Protein AF-A0A7T5R9L5-F1 (afdb_monomer)

Structure (mmCIF, N/CA/C/O backbone):
data_AF-A0A7T5R9L5-F1
#
_entry.id   AF-A0A7T5R9L5-F1
#
loop_
_atom_site.group_PDB
_atom_site.id
_atom_site.type_symbol
_atom_site.label_atom_id
_atom_site.label_alt_id
_atom_site.label_comp_id
_atom_site.label_asym_id
_atom_site.label_entity_id
_atom_site.label_seq_id
_atom_site.pdbx_PDB_ins_code
_atom_site.Cartn_x
_atom_site.Cartn_y
_atom_site.Cartn_z
_atom_site.occupancy
_atom_site.B_iso_or_equiv
_atom_site.auth_seq_id
_atom_site.auth_comp_id
_atom_site.auth_asym_id
_atom_site.auth_atom_id
_atom_site.pdbx_PDB_model_num
ATOM 1 N N . MET A 1 1 ? -6.144 3.491 -25.629 1.00 35.41 1 MET A N 1
ATOM 2 C CA . MET A 1 1 ? -4.683 3.445 -25.848 1.00 35.41 1 MET A CA 1
ATOM 3 C C . MET A 1 1 ? -4.227 2.076 -25.386 1.00 35.41 1 MET A C 1
ATOM 5 O O . MET A 1 1 ? -4.411 1.776 -24.217 1.00 35.41 1 MET A O 1
ATOM 9 N N . SER A 1 2 ? -3.780 1.208 -26.295 1.00 32.38 2 SER A N 1
ATOM 10 C CA . SER A 1 2 ? -3.283 -0.118 -25.918 1.00 32.38 2 SER A CA 1
ATOM 11 C C . SER A 1 2 ? -1.944 0.058 -25.205 1.00 32.38 2 SER A C 1
ATOM 13 O O . SER A 1 2 ? -0.947 0.388 -25.850 1.00 32.38 2 SER A O 1
ATOM 15 N N . PHE A 1 3 ? -1.930 -0.122 -23.886 1.00 37.88 3 PHE A N 1
ATOM 16 C CA . PHE A 1 3 ? -0.691 -0.354 -23.155 1.00 37.88 3 PHE A CA 1
ATOM 17 C C . PHE A 1 3 ? -0.094 -1.643 -23.721 1.00 37.88 3 PHE A C 1
ATOM 19 O O . PHE A 1 3 ? -0.701 -2.707 -23.668 1.00 37.88 3 PHE A O 1
ATOM 26 N N . THR A 1 4 ? 1.024 -1.515 -24.424 1.00 42.19 4 THR A N 1
ATOM 27 C CA . THR A 1 4 ? 1.668 -2.624 -25.115 1.00 42.19 4 THR A CA 1
ATOM 28 C C . THR A 1 4 ? 2.207 -3.612 -24.081 1.00 42.19 4 THR A C 1
ATOM 30 O O . THR A 1 4 ? 2.996 -3.237 -23.217 1.00 42.19 4 THR A O 1
ATOM 33 N N . GLU A 1 5 ? 1.862 -4.896 -24.225 1.00 46.59 5 GLU A N 1
ATOM 34 C CA . GLU A 1 5 ? 2.360 -6.046 -23.435 1.00 46.59 5 GLU A CA 1
ATOM 35 C C . GLU A 1 5 ? 3.902 -6.132 -23.332 1.00 46.59 5 GLU A C 1
ATOM 37 O O . GLU A 1 5 ? 4.446 -6.935 -22.584 1.00 46.59 5 GLU A O 1
ATOM 42 N N . LYS A 1 6 ? 4.639 -5.291 -24.069 1.00 43.03 6 LYS A N 1
ATOM 43 C CA . LYS A 1 6 ? 6.104 -5.210 -24.075 1.00 43.03 6 LYS A CA 1
ATOM 44 C C . LYS A 1 6 ? 6.704 -4.296 -22.995 1.00 43.03 6 LYS A C 1
ATOM 46 O O . LYS A 1 6 ? 7.921 -4.324 -22.832 1.00 43.03 6 LYS A O 1
ATOM 51 N N . ILE A 1 7 ? 5.904 -3.494 -22.280 1.00 48.03 7 ILE A N 1
ATOM 52 C CA . ILE A 1 7 ? 6.403 -2.571 -21.235 1.00 48.03 7 ILE A CA 1
ATOM 53 C C . ILE A 1 7 ? 6.506 -3.245 -19.855 1.00 48.03 7 ILE A C 1
ATOM 55 O O . ILE A 1 7 ? 7.392 -2.874 -19.082 1.00 48.03 7 ILE A O 1
ATOM 59 N N . TYR A 1 8 ? 5.739 -4.314 -19.597 1.00 53.66 8 TYR A N 1
ATOM 60 C CA . TYR A 1 8 ? 5.961 -5.232 -18.466 1.00 53.66 8 TYR A CA 1
ATOM 61 C C . TYR A 1 8 ? 7.201 -6.109 -18.722 1.00 53.66 8 TYR A C 1
ATOM 63 O O . TYR A 1 8 ? 7.165 -7.332 -18.818 1.00 53.66 8 TYR A O 1
ATOM 71 N N . SER A 1 9 ? 8.331 -5.441 -18.925 1.00 68.69 9 SER A N 1
ATOM 72 C CA . SER A 1 9 ? 9.638 -6.041 -19.124 1.00 68.69 9 SER A CA 1
ATOM 73 C C . SER A 1 9 ? 10.165 -6.598 -17.800 1.00 68.69 9 SER A C 1
ATOM 75 O O . SER A 1 9 ? 9.793 -6.139 -16.720 1.00 68.69 9 SER A O 1
ATOM 77 N N . LYS A 1 10 ? 11.094 -7.558 -17.876 1.00 78.62 10 LYS A N 1
ATOM 78 C CA . LYS A 1 10 ? 11.859 -8.053 -16.717 1.00 78.62 10 LYS A CA 1
ATOM 79 C C . LYS A 1 10 ? 12.390 -6.906 -15.841 1.00 78.62 10 LYS A C 1
ATOM 81 O O . LYS A 1 10 ? 12.339 -7.006 -14.622 1.00 78.62 10 LYS A O 1
ATOM 86 N N . TRP A 1 11 ? 12.820 -5.815 -16.476 1.00 82.00 11 TRP A N 1
ATOM 87 C CA . TRP A 1 11 ? 13.280 -4.606 -15.801 1.00 82.00 11 TRP A CA 1
ATOM 88 C C . TRP A 1 11 ? 12.193 -3.962 -14.932 1.00 82.00 11 TRP A C 1
ATOM 90 O O . TRP A 1 11 ? 12.450 -3.690 -13.770 1.00 82.00 11 TRP A O 1
ATOM 100 N N . MET A 1 12 ? 10.969 -3.791 -15.443 1.00 83.81 12 MET A N 1
ATOM 101 C CA . MET A 1 12 ? 9.865 -3.218 -14.660 1.00 83.81 12 MET A CA 1
ATOM 102 C C . MET A 1 12 ? 9.574 -4.054 -13.408 1.00 83.81 12 MET A C 1
ATOM 104 O O . MET A 1 12 ? 9.389 -3.501 -12.327 1.00 83.81 12 MET A O 1
ATOM 108 N N . LYS A 1 13 ? 9.598 -5.387 -13.535 1.00 87.44 13 LYS A N 1
ATOM 109 C CA . LYS A 1 13 ? 9.445 -6.279 -12.380 1.00 87.44 13 LYS A CA 1
ATOM 110 C C . LYS A 1 13 ? 10.582 -6.117 -11.373 1.00 87.44 13 LYS A C 1
ATOM 112 O O . LYS A 1 13 ? 10.318 -6.032 -10.181 1.00 87.44 13 LYS A O 1
ATOM 117 N N . GLU A 1 14 ? 11.829 -6.063 -11.831 1.00 90.75 14 GLU A N 1
ATOM 118 C CA . GLU A 1 14 ? 12.993 -5.846 -10.960 1.00 90.75 14 GLU A CA 1
ATOM 119 C C . GLU A 1 14 ? 12.915 -4.500 -10.227 1.00 90.75 14 GLU A C 1
ATOM 121 O O . GLU A 1 14 ? 13.124 -4.460 -9.016 1.00 90.75 14 GLU A O 1
ATOM 126 N N . THR A 1 15 ? 12.536 -3.424 -10.921 1.00 90.44 15 THR A N 1
ATOM 127 C CA . THR A 1 15 ? 12.354 -2.104 -10.308 1.00 90.44 15 THR A CA 1
ATOM 128 C C . THR A 1 15 ? 11.274 -2.130 -9.226 1.00 90.44 15 THR A C 1
ATOM 130 O O . THR A 1 15 ? 11.505 -1.653 -8.116 1.00 90.44 15 THR A O 1
ATOM 133 N N . GLN A 1 16 ? 10.121 -2.748 -9.499 1.00 92.12 16 GLN A N 1
ATOM 134 C CA . GLN A 1 16 ? 9.052 -2.896 -8.506 1.00 92.12 16 GLN A CA 1
ATOM 135 C C . GLN A 1 16 ? 9.508 -3.708 -7.288 1.00 92.12 16 GLN A C 1
ATOM 137 O O . GLN A 1 16 ? 9.301 -3.280 -6.155 1.00 92.12 16 GLN A O 1
ATOM 142 N N . LEU A 1 17 ? 10.208 -4.828 -7.494 1.00 94.25 17 LEU A N 1
ATOM 143 C CA . LEU A 1 17 ? 10.739 -5.643 -6.397 1.00 94.25 17 LEU A CA 1
ATOM 144 C C . LEU A 1 17 ? 11.744 -4.875 -5.526 1.00 94.25 17 LEU A C 1
ATOM 146 O O . LEU A 1 17 ? 11.720 -5.027 -4.306 1.00 94.25 17 LEU A O 1
ATOM 150 N N . ASN A 1 18 ? 12.585 -4.020 -6.118 1.00 94.38 18 ASN A N 1
ATOM 151 C CA . ASN A 1 18 ? 13.496 -3.159 -5.359 1.00 94.38 18 ASN A CA 1
ATOM 152 C C . ASN A 1 18 ? 12.728 -2.171 -4.469 1.00 94.38 18 ASN A C 1
ATOM 154 O O . ASN A 1 18 ? 13.070 -1.992 -3.298 1.00 94.38 18 ASN A O 1
ATOM 158 N N . LYS A 1 19 ? 11.660 -1.560 -4.994 1.00 95.69 19 LYS A N 1
ATOM 159 C CA . LYS A 1 19 ? 10.806 -0.655 -4.213 1.00 95.69 19 LYS A CA 1
ATOM 160 C C . LYS A 1 19 ? 10.064 -1.402 -3.110 1.00 95.69 19 LYS A C 1
ATOM 162 O O . LYS A 1 19 ? 10.045 -0.927 -1.976 1.00 95.69 19 LYS A O 1
ATOM 167 N N . TYR A 1 20 ? 9.546 -2.599 -3.387 1.00 97.44 20 TYR A N 1
ATOM 168 C CA . TYR A 1 20 ? 8.924 -3.447 -2.369 1.00 97.44 20 TYR A CA 1
ATOM 169 C C . TYR A 1 20 ? 9.905 -3.846 -1.271 1.00 97.44 20 TYR A C 1
ATOM 171 O O . TYR A 1 20 ? 9.516 -3.839 -0.109 1.00 97.44 20 TYR A O 1
ATOM 179 N N . GLU A 1 21 ? 11.172 -4.124 -1.591 1.00 97.62 21 GLU A N 1
ATOM 180 C CA . GLU A 1 21 ? 12.195 -4.390 -0.574 1.00 97.62 21 GLU A CA 1
ATOM 181 C C . GLU A 1 21 ? 12.405 -3.173 0.338 1.00 97.62 21 GLU A C 1
ATOM 183 O O . GLU A 1 21 ? 12.409 -3.320 1.561 1.00 97.62 21 GLU A O 1
ATOM 188 N N . GLY A 1 22 ? 12.497 -1.965 -0.229 1.00 97.81 22 GLY A N 1
ATOM 189 C CA . GLY A 1 22 ? 12.584 -0.723 0.545 1.00 97.81 22 GLY A CA 1
ATOM 190 C C . GLY A 1 22 ? 11.360 -0.505 1.440 1.00 97.81 22 GLY A C 1
ATOM 191 O O . GLY A 1 22 ? 11.495 -0.293 2.645 1.00 97.81 22 GLY A O 1
ATOM 192 N N . ILE A 1 23 ? 10.150 -0.648 0.889 1.00 98.44 23 ILE A N 1
ATOM 193 C CA . ILE A 1 23 ? 8.893 -0.568 1.655 1.00 98.44 23 ILE A CA 1
ATOM 194 C C . ILE A 1 23 ? 8.878 -1.621 2.768 1.00 98.44 23 ILE A C 1
ATOM 196 O O . ILE A 1 23 ? 8.499 -1.339 3.909 1.00 98.44 23 ILE A O 1
ATOM 200 N N . PHE A 1 24 ? 9.317 -2.837 2.459 1.00 98.44 24 PHE A N 1
ATOM 201 C CA . PHE A 1 24 ? 9.341 -3.942 3.397 1.00 98.44 24 PHE A CA 1
ATOM 202 C C . PHE A 1 24 ? 10.261 -3.656 4.581 1.00 98.44 24 PHE A C 1
ATOM 204 O O . PHE A 1 24 ? 9.821 -3.703 5.731 1.00 98.44 24 PHE A O 1
ATOM 211 N N . VAL A 1 25 ? 11.517 -3.312 4.308 1.00 98.19 25 VAL A N 1
ATOM 212 C CA . VAL A 1 25 ? 12.538 -3.079 5.334 1.00 98.19 25 VAL A CA 1
ATOM 213 C C . VAL A 1 25 ? 12.258 -1.805 6.126 1.00 98.19 25 VAL A C 1
ATOM 215 O O . VAL A 1 25 ? 12.424 -1.794 7.346 1.00 98.19 25 VAL A O 1
ATOM 218 N N . GLU A 1 26 ? 11.812 -0.731 5.474 1.00 98.31 26 GLU A N 1
ATOM 219 C CA . GLU A 1 26 ? 11.681 0.569 6.131 1.00 98.31 26 GLU A CA 1
ATOM 220 C C . GLU A 1 26 ? 10.310 0.820 6.760 1.00 98.31 26 GLU A C 1
ATOM 222 O O . GLU A 1 26 ? 10.222 1.584 7.727 1.00 98.31 26 GLU A O 1
ATOM 227 N N . PHE A 1 27 ? 9.240 0.206 6.254 1.00 98.50 27 PHE A N 1
ATOM 228 C CA . PHE A 1 27 ? 7.875 0.461 6.723 1.00 98.50 27 PHE A CA 1
ATOM 229 C C . PHE A 1 27 ? 7.242 -0.781 7.341 1.00 98.50 27 PHE A C 1
ATOM 231 O O . PHE A 1 27 ? 6.755 -0.707 8.470 1.00 98.50 27 PHE A O 1
ATOM 238 N N . ILE A 1 28 ? 7.272 -1.922 6.647 1.00 98.06 28 ILE A N 1
ATOM 239 C CA . ILE A 1 28 ? 6.562 -3.127 7.099 1.00 98.06 28 ILE A CA 1
ATOM 240 C C . ILE A 1 28 ? 7.258 -3.765 8.304 1.00 98.06 28 ILE A C 1
ATOM 242 O O . ILE A 1 28 ? 6.601 -3.991 9.318 1.00 98.06 28 ILE A O 1
ATOM 246 N N . VAL A 1 29 ? 8.569 -4.013 8.241 1.00 98.00 29 VAL A N 1
ATOM 247 C CA . VAL A 1 29 ? 9.333 -4.644 9.332 1.00 98.00 29 VAL A CA 1
ATOM 248 C C . VAL A 1 29 ? 9.252 -3.823 10.631 1.00 98.00 29 VAL A C 1
ATOM 250 O O . VAL A 1 29 ? 8.867 -4.391 11.657 1.00 98.00 29 VAL A O 1
ATOM 253 N N . PRO A 1 30 ? 9.494 -2.496 10.639 1.00 98.19 30 PRO A N 1
ATOM 254 C CA . PRO A 1 30 ? 9.414 -1.704 11.868 1.00 98.19 30 PRO A CA 1
ATOM 255 C C . PRO A 1 30 ? 7.990 -1.588 12.424 1.00 98.19 30 PRO A C 1
ATOM 257 O O . PRO A 1 30 ? 7.804 -1.397 13.627 1.00 98.19 30 PRO A O 1
ATOM 260 N N . ALA A 1 31 ? 6.971 -1.707 11.568 1.00 97.50 31 ALA A N 1
ATOM 261 C CA . ALA A 1 31 ? 5.568 -1.669 11.964 1.00 97.50 31 ALA A CA 1
ATOM 262 C C . ALA A 1 31 ? 4.931 -3.062 12.114 1.00 97.50 31 ALA A C 1
ATOM 264 O O . ALA A 1 31 ? 3.728 -3.140 12.365 1.00 97.50 31 ALA A O 1
ATOM 265 N N . ALA A 1 32 ? 5.696 -4.157 12.021 1.00 96.88 32 ALA A N 1
ATOM 266 C CA . ALA A 1 32 ? 5.161 -5.518 11.933 1.00 96.88 32 ALA A CA 1
ATOM 267 C C . ALA A 1 32 ? 4.232 -5.878 13.105 1.00 96.88 32 ALA A C 1
ATOM 269 O O . ALA A 1 32 ? 3.169 -6.464 12.901 1.00 96.88 32 ALA A O 1
ATOM 270 N N . ALA A 1 33 ? 4.578 -5.448 14.324 1.00 96.62 33 ALA A N 1
ATOM 271 C CA . ALA A 1 33 ? 3.761 -5.666 15.519 1.00 96.62 33 ALA A CA 1
ATOM 272 C C . ALA A 1 33 ? 2.384 -4.973 15.462 1.00 96.62 33 ALA A C 1
ATOM 274 O O . ALA A 1 33 ? 1.443 -5.433 16.106 1.00 96.62 33 ALA A O 1
ATOM 275 N N . LYS A 1 34 ? 2.261 -3.877 14.700 1.00 96.44 34 LYS A N 1
ATOM 276 C CA . LYS A 1 34 ? 1.004 -3.142 14.486 1.00 96.44 34 LYS A CA 1
ATOM 277 C C . LYS A 1 34 ? 0.234 -3.685 13.288 1.00 96.44 34 LYS A C 1
ATOM 279 O O . LYS A 1 34 ? -0.955 -3.949 13.414 1.00 96.44 34 LYS A O 1
ATOM 284 N N . LEU A 1 35 ? 0.919 -3.866 12.157 1.00 96.81 35 LEU A N 1
ATOM 285 C CA . LEU A 1 35 ? 0.304 -4.307 10.904 1.00 96.81 35 LEU A CA 1
ATOM 286 C C . LEU A 1 35 ? -0.201 -5.750 11.009 1.00 96.81 35 LEU A C 1
ATOM 288 O O . LEU A 1 35 ? -1.299 -6.047 10.554 1.00 96.81 35 LEU A O 1
ATOM 292 N N . ARG A 1 36 ? 0.563 -6.642 11.655 1.00 96.75 36 ARG A N 1
ATOM 293 C CA . ARG A 1 36 ? 0.187 -8.047 11.892 1.00 96.75 36 ARG A CA 1
ATOM 294 C C . ARG A 1 36 ? -0.368 -8.738 10.635 1.00 96.75 36 ARG A C 1
ATOM 296 O O . ARG A 1 36 ? -1.418 -9.383 10.712 1.00 96.75 36 ARG A O 1
ATOM 303 N N . PHE A 1 37 ? 0.345 -8.603 9.508 1.00 95.81 37 PHE A N 1
ATOM 304 C CA . PHE A 1 37 ? -0.066 -9.070 8.173 1.00 95.81 37 PHE A CA 1
ATOM 305 C C . PHE A 1 37 ? -0.702 -10.467 8.188 1.00 95.81 37 PHE A C 1
ATOM 307 O O . PHE A 1 37 ? -1.829 -10.608 7.734 1.00 95.81 37 PHE A O 1
ATOM 314 N N . GLU A 1 38 ? -0.059 -11.454 8.819 1.00 96.25 38 GLU A N 1
ATOM 315 C CA . GLU A 1 38 ? -0.545 -12.844 8.980 1.00 96.25 38 GLU A CA 1
ATOM 316 C C . GLU A 1 38 ? -1.985 -12.976 9.514 1.00 96.25 38 GLU A C 1
ATOM 318 O O . GLU A 1 38 ? -2.698 -13.931 9.225 1.00 96.25 38 GLU A O 1
ATOM 323 N N . SER A 1 39 ? -2.445 -12.008 10.306 1.00 97.69 39 SER A N 1
ATOM 324 C CA . SER A 1 39 ? -3.809 -11.978 10.852 1.00 97.69 39 SER A CA 1
ATOM 325 C C . SER A 1 39 ? -4.731 -10.967 10.164 1.00 97.69 39 SER A C 1
ATOM 327 O O . SER A 1 39 ? -5.931 -10.952 10.446 1.00 97.69 39 SER A O 1
ATOM 329 N N . ALA A 1 40 ? -4.184 -10.136 9.279 1.00 98.38 40 ALA A N 1
ATOM 330 C CA . ALA A 1 40 ? -4.858 -9.014 8.648 1.00 98.38 40 ALA A CA 1
ATOM 331 C C . ALA A 1 40 ? -5.570 -9.417 7.352 1.00 98.38 40 ALA A C 1
ATOM 333 O O . ALA A 1 40 ? -5.104 -10.269 6.592 1.00 98.38 40 ALA A O 1
ATOM 334 N N . ARG A 1 41 ? -6.693 -8.751 7.078 1.00 98.81 41 ARG A N 1
ATOM 335 C CA . ARG A 1 41 ? -7.290 -8.689 5.743 1.00 98.81 41 ARG A CA 1
ATOM 336 C C . ARG A 1 41 ? -6.685 -7.495 5.014 1.00 98.81 41 ARG A C 1
ATOM 338 O O . ARG A 1 41 ? -6.865 -6.358 5.458 1.00 98.81 41 ARG A O 1
ATOM 345 N N . VAL A 1 42 ? -5.981 -7.772 3.927 1.00 98.81 42 VAL A N 1
ATOM 346 C CA . VAL A 1 42 ? -5.229 -6.803 3.132 1.00 98.81 42 VAL A CA 1
ATOM 347 C C . VAL A 1 42 ? -5.918 -6.622 1.788 1.00 98.81 42 VAL A C 1
ATOM 349 O O . VAL A 1 42 ? -6.269 -7.607 1.138 1.00 98.81 42 VAL A O 1
ATOM 352 N N . LEU A 1 43 ? -6.116 -5.368 1.395 1.00 98.88 43 LEU A N 1
ATOM 353 C CA . LEU A 1 43 ? -6.540 -4.990 0.051 1.00 98.88 43 LEU A CA 1
ATOM 354 C C . LEU A 1 43 ? -5.388 -4.272 -0.651 1.00 98.88 43 LEU A C 1
ATOM 356 O O . LEU A 1 43 ? -4.906 -3.271 -0.124 1.00 98.88 43 LEU A O 1
ATOM 360 N N . ASP A 1 44 ? -4.998 -4.746 -1.826 1.00 98.69 44 ASP A N 1
ATOM 361 C CA . ASP A 1 44 ? -4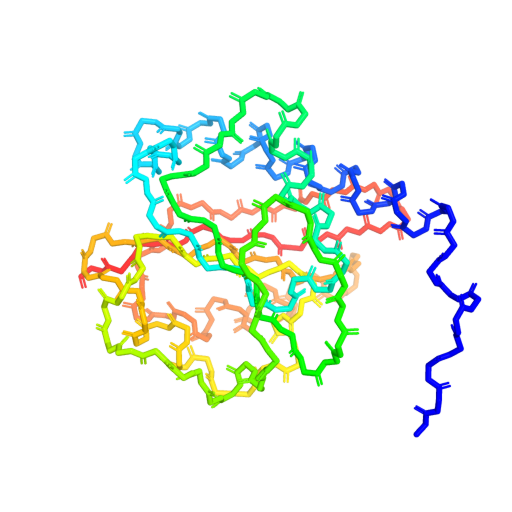.081 -4.061 -2.736 1.00 98.69 44 ASP A CA 1
ATOM 362 C C . ASP A 1 44 ? -4.877 -3.401 -3.872 1.00 98.69 44 ASP A C 1
ATOM 364 O O . ASP A 1 44 ? -5.565 -4.072 -4.644 1.00 98.69 44 ASP A O 1
ATOM 368 N N . VAL A 1 45 ? -4.851 -2.067 -3.934 1.00 98.56 45 VAL A N 1
ATOM 369 C CA . VAL A 1 45 ? -5.562 -1.276 -4.947 1.00 98.56 45 VAL A CA 1
ATOM 370 C C . VAL A 1 45 ? -4.585 -0.845 -6.038 1.00 98.56 45 VAL A C 1
ATOM 372 O O . VAL A 1 45 ? -3.711 -0.009 -5.793 1.00 98.56 45 VAL A O 1
ATOM 375 N N . GLY A 1 46 ? -4.795 -1.350 -7.255 1.00 97.00 46 GLY A N 1
ATOM 376 C CA . GLY A 1 46 ? -3.808 -1.266 -8.336 1.00 97.00 46 GLY A CA 1
ATOM 377 C C . GLY A 1 46 ? -2.836 -2.438 -8.350 1.00 97.00 46 GLY A C 1
ATOM 378 O O . GLY A 1 46 ? -1.669 -2.272 -8.687 1.00 97.00 46 GLY A O 1
ATOM 379 N N . SER A 1 47 ? -3.309 -3.608 -7.923 1.00 96.62 47 SER A N 1
ATOM 380 C CA . SER A 1 47 ? -2.477 -4.793 -7.685 1.00 96.62 47 SER A CA 1
ATOM 381 C C . SER A 1 47 ? -1.805 -5.361 -8.944 1.00 96.62 47 SER A C 1
ATOM 383 O O . SER A 1 47 ? -0.844 -6.127 -8.832 1.00 96.62 47 SER A O 1
ATOM 385 N N . GLY A 1 48 ? -2.285 -5.016 -10.148 1.00 94.56 48 GLY A N 1
ATOM 386 C CA . GLY A 1 48 ? -1.744 -5.512 -11.412 1.00 94.56 48 GLY A CA 1
ATOM 387 C C . GLY A 1 48 ? -1.549 -7.033 -11.421 1.00 94.56 48 GLY A C 1
ATOM 388 O O . GLY A 1 48 ? -2.439 -7.808 -11.070 1.00 94.56 48 GLY A O 1
ATOM 389 N N . GLU A 1 49 ? -0.338 -7.470 -11.764 1.00 93.44 49 GLU A N 1
ATOM 390 C CA . GLU A 1 49 ? 0.065 -8.884 -11.816 1.00 93.44 49 GLU A CA 1
ATOM 391 C C . GLU A 1 49 ? 0.212 -9.566 -10.435 1.00 93.44 49 GLU A C 1
ATOM 393 O O . GLU A 1 49 ? 0.579 -10.738 -10.367 1.00 93.44 49 GLU A O 1
ATOM 398 N N . GLY A 1 50 ? -0.031 -8.861 -9.324 1.00 95.44 50 GLY A N 1
ATOM 399 C CA . GLY A 1 50 ? 0.077 -9.408 -7.965 1.00 95.44 50 GLY A CA 1
ATOM 400 C C . GLY A 1 50 ? 1.520 -9.614 -7.485 1.00 95.44 50 GLY A C 1
ATOM 401 O O . GLY A 1 50 ? 1.828 -10.545 -6.734 1.00 95.44 50 GLY A O 1
ATOM 402 N N . TRP A 1 51 ? 2.456 -8.795 -7.979 1.00 95.81 51 TRP A N 1
ATOM 403 C CA . TRP A 1 51 ? 3.881 -8.938 -7.656 1.00 95.81 51 TRP A CA 1
ATOM 404 C C . TRP A 1 51 ? 4.199 -8.635 -6.194 1.00 95.81 51 TRP A C 1
ATOM 406 O O . TRP A 1 51 ? 5.155 -9.203 -5.661 1.00 95.81 51 TRP A O 1
ATOM 416 N N . PHE A 1 52 ? 3.430 -7.760 -5.549 1.00 97.56 52 PHE A N 1
ATOM 417 C CA . PHE A 1 52 ? 3.618 -7.460 -4.136 1.00 97.56 52 PHE A CA 1
ATOM 418 C C . PHE A 1 52 ? 3.235 -8.660 -3.259 1.00 97.56 52 PHE A C 1
ATOM 420 O O . PHE A 1 52 ? 3.952 -9.004 -2.319 1.00 97.56 52 PHE A O 1
ATOM 427 N N . GLU A 1 53 ? 2.161 -9.366 -3.598 1.00 97.69 53 GLU A N 1
ATOM 428 C CA . GLU A 1 53 ? 1.725 -10.558 -2.876 1.00 97.69 53 GLU A CA 1
ATOM 429 C C . GLU A 1 53 ? 2.666 -11.739 -3.105 1.00 97.69 53 GLU A C 1
ATOM 431 O O . GLU A 1 53 ? 3.002 -12.447 -2.154 1.00 97.69 53 GLU A O 1
ATOM 436 N N . ASP A 1 54 ? 3.170 -11.913 -4.330 1.00 97.06 54 ASP A N 1
ATOM 437 C CA . ASP A 1 54 ? 4.258 -12.855 -4.618 1.00 97.06 54 ASP A CA 1
ATOM 438 C C . ASP A 1 54 ? 5.515 -12.539 -3.792 1.00 97.06 54 ASP A C 1
ATOM 440 O O . ASP A 1 54 ? 6.157 -13.446 -3.252 1.00 97.06 54 ASP A O 1
ATOM 444 N N . PHE A 1 55 ? 5.862 -11.255 -3.676 1.00 97.88 55 PHE A N 1
ATOM 445 C CA . PHE A 1 55 ? 6.992 -10.791 -2.880 1.00 97.88 55 PHE A CA 1
ATOM 446 C C . PHE A 1 55 ? 6.806 -11.113 -1.388 1.00 97.88 55 PHE A C 1
ATOM 448 O O . PHE A 1 55 ? 7.705 -11.698 -0.778 1.00 97.88 55 PHE A O 1
ATOM 455 N N . LEU A 1 56 ? 5.642 -10.803 -0.804 1.00 97.88 56 LEU A N 1
ATOM 456 C CA . LEU A 1 56 ? 5.337 -11.127 0.595 1.00 97.88 56 LEU A CA 1
ATOM 457 C C . LEU A 1 56 ? 5.377 -12.639 0.849 1.00 97.88 56 LEU A C 1
ATOM 459 O O . LEU A 1 56 ? 6.020 -13.083 1.805 1.00 97.88 56 LEU A O 1
ATOM 463 N N . ALA A 1 57 ? 4.776 -13.434 -0.039 1.00 97.38 57 ALA A N 1
ATOM 464 C CA . ALA A 1 57 ? 4.806 -14.889 0.053 1.00 97.38 57 ALA A CA 1
ATOM 465 C C . ALA A 1 57 ? 6.247 -15.430 0.006 1.00 97.38 57 ALA A C 1
ATOM 467 O O . ALA A 1 57 ? 6.606 -16.314 0.785 1.00 97.38 57 ALA A O 1
ATOM 468 N N . GLY A 1 58 ? 7.109 -14.853 -0.840 1.00 97.62 58 GLY A N 1
ATOM 469 C CA . GLY A 1 58 ? 8.541 -15.169 -0.898 1.00 97.62 58 GLY A CA 1
ATOM 470 C C . GLY A 1 58 ? 9.314 -14.832 0.385 1.00 97.62 58 GLY A C 1
ATOM 471 O O . GLY A 1 58 ? 10.314 -15.484 0.685 1.00 97.62 58 GLY A O 1
ATOM 472 N N . LYS A 1 59 ? 8.834 -13.868 1.181 1.00 97.06 59 LYS A N 1
ATOM 473 C CA . LYS A 1 59 ? 9.344 -13.555 2.530 1.00 97.06 59 LYS A CA 1
ATOM 474 C C . LYS A 1 59 ? 8.729 -14.438 3.625 1.00 97.06 59 LYS A C 1
ATOM 476 O O . LYS A 1 59 ? 9.041 -14.246 4.799 1.00 97.06 59 LYS A O 1
ATOM 481 N N . GLY A 1 60 ? 7.873 -15.395 3.263 1.00 96.69 60 GLY A N 1
ATOM 482 C CA . GLY A 1 60 ? 7.159 -16.254 4.205 1.00 96.69 60 GLY A CA 1
ATOM 483 C C . GLY A 1 60 ? 6.030 -15.540 4.946 1.00 96.69 60 GLY A C 1
ATOM 484 O O . GLY A 1 60 ? 5.671 -15.977 6.034 1.00 96.69 60 GLY A O 1
ATOM 485 N N . ILE A 1 61 ? 5.504 -14.446 4.386 1.00 96.81 61 ILE A N 1
ATOM 486 C CA . ILE A 1 61 ? 4.405 -13.671 4.962 1.00 96.81 61 ILE A CA 1
ATOM 487 C C . ILE A 1 61 ? 3.166 -13.884 4.107 1.00 96.81 61 ILE A C 1
ATOM 489 O O . ILE A 1 61 ? 3.133 -13.500 2.940 1.00 96.81 61 ILE A O 1
ATOM 493 N N . THR A 1 62 ? 2.129 -14.466 4.694 1.00 95.81 62 THR A N 1
ATOM 494 C CA . THR A 1 62 ? 0.845 -14.686 4.029 1.00 95.81 62 THR A CA 1
ATOM 495 C C . THR A 1 62 ? -0.254 -14.022 4.842 1.00 95.81 62 THR A C 1
ATOM 497 O O . THR A 1 62 ? -0.520 -14.447 5.964 1.00 95.81 62 THR A O 1
ATOM 500 N N . PRO A 1 63 ? -0.919 -12.977 4.321 1.00 97.81 63 PRO A N 1
ATOM 501 C CA . PRO A 1 63 ? -2.027 -12.375 5.039 1.00 97.81 63 PRO A CA 1
ATOM 502 C C . PRO A 1 63 ? -3.158 -13.368 5.298 1.00 97.81 63 PRO A C 1
ATOM 504 O O . PRO A 1 63 ? -3.373 -14.288 4.510 1.00 97.81 63 PRO A O 1
ATOM 507 N N . ARG A 1 64 ? -3.963 -13.132 6.344 1.00 97.81 64 ARG A N 1
ATOM 508 C CA . ARG A 1 64 ? -5.180 -13.934 6.585 1.00 97.81 64 ARG A CA 1
ATOM 509 C C . ARG A 1 64 ? -6.080 -13.954 5.346 1.00 97.81 64 ARG A C 1
ATOM 511 O O . ARG A 1 64 ? -6.745 -14.951 5.072 1.00 97.81 64 ARG A O 1
ATOM 518 N N . LEU A 1 65 ? -6.152 -12.817 4.663 1.00 98.19 65 LEU A N 1
ATOM 519 C CA . LEU A 1 65 ? -6.803 -12.657 3.373 1.00 98.19 65 LEU A CA 1
ATOM 520 C C . LEU A 1 65 ? -6.063 -11.564 2.604 1.00 98.19 65 LEU A C 1
ATOM 522 O O . LEU A 1 65 ? -5.945 -10.455 3.120 1.00 98.19 65 LEU A O 1
ATOM 526 N N . ALA A 1 66 ? -5.623 -11.864 1.387 1.00 98.31 66 ALA A N 1
ATOM 527 C CA . ALA A 1 66 ? -5.138 -10.876 0.431 1.00 98.31 66 ALA A CA 1
ATOM 528 C C . ALA A 1 66 ? -6.144 -10.759 -0.721 1.00 98.31 66 ALA A C 1
ATOM 530 O O . ALA A 1 66 ? -6.571 -11.774 -1.281 1.00 98.31 66 ALA A O 1
ATOM 531 N N . VAL A 1 67 ? -6.548 -9.531 -1.039 1.00 98.56 67 VAL A N 1
ATOM 532 C CA . VAL A 1 67 ? -7.413 -9.212 -2.178 1.00 98.56 67 VAL A CA 1
ATOM 533 C C . VAL A 1 67 ? -6.706 -8.176 -3.038 1.00 98.56 67 VAL A C 1
ATOM 535 O O . VAL A 1 67 ? -6.421 -7.091 -2.544 1.00 98.56 67 VAL A O 1
ATOM 538 N N . GLY A 1 68 ? -6.462 -8.496 -4.303 1.00 98.31 68 GLY A N 1
ATOM 539 C CA . GLY A 1 68 ? -5.983 -7.548 -5.301 1.00 98.31 68 GLY A CA 1
ATOM 540 C C . GLY A 1 68 ? -7.148 -6.978 -6.106 1.00 98.31 68 GLY A C 1
ATOM 541 O O . GLY A 1 68 ? -8.034 -7.717 -6.544 1.00 98.31 68 GLY A O 1
ATOM 542 N N . VAL A 1 69 ? -7.166 -5.661 -6.298 1.00 98.00 69 VAL A N 1
ATOM 543 C CA . VAL A 1 69 ? -8.073 -4.962 -7.214 1.00 98.00 69 VAL A CA 1
ATOM 544 C C . VAL A 1 69 ? -7.275 -4.296 -8.315 1.00 98.00 69 VAL A C 1
ATOM 546 O O . VAL A 1 69 ? -6.271 -3.639 -8.044 1.00 98.00 69 VAL A O 1
ATOM 549 N N . ASP A 1 70 ? -7.754 -4.422 -9.547 1.00 97.69 70 ASP A N 1
ATOM 550 C CA . ASP A 1 70 ? -7.276 -3.634 -10.678 1.00 97.69 70 ASP A CA 1
ATOM 551 C C . ASP A 1 70 ? -8.414 -3.392 -11.683 1.00 97.69 70 ASP A C 1
ATOM 553 O O . ASP A 1 70 ? -9.369 -4.171 -11.755 1.00 97.69 70 ASP A O 1
ATOM 557 N N . ALA A 1 71 ? -8.320 -2.309 -12.458 1.00 95.38 71 ALA A N 1
ATOM 558 C CA . ALA A 1 71 ? -9.269 -1.991 -13.524 1.00 95.38 71 ALA A CA 1
ATOM 559 C C . ALA A 1 71 ? -9.012 -2.820 -14.797 1.00 95.38 71 ALA A C 1
ATOM 561 O O . ALA A 1 71 ? -9.870 -2.876 -15.682 1.00 95.38 71 ALA A O 1
ATOM 562 N N . SER A 1 72 ? -7.847 -3.467 -14.887 1.00 92.81 72 SER A N 1
ATOM 563 C CA . SER A 1 72 ? -7.481 -4.401 -15.952 1.00 92.81 72 SER A CA 1
ATOM 564 C C . SER A 1 72 ? -7.467 -5.841 -15.431 1.00 92.81 72 SER A C 1
ATOM 566 O O . SER A 1 72 ? -7.142 -6.068 -14.272 1.00 92.81 72 SER A O 1
ATOM 568 N N . PRO A 1 73 ? -7.835 -6.846 -16.243 1.00 91.94 73 PRO A N 1
ATOM 569 C CA . PRO A 1 73 ? -7.841 -8.235 -15.793 1.00 91.94 73 PRO A CA 1
ATOM 570 C C . PRO A 1 73 ? -6.418 -8.793 -15.657 1.00 91.94 73 PRO A C 1
ATOM 572 O O . PRO A 1 73 ? -5.644 -8.733 -16.609 1.00 91.94 73 PRO A O 1
ATOM 575 N N . HIS A 1 74 ? -6.119 -9.421 -14.516 1.00 90.00 74 HIS A N 1
ATOM 576 C CA . HIS A 1 74 ? -4.842 -10.088 -14.244 1.00 90.00 74 HIS A CA 1
ATOM 577 C C . HIS A 1 74 ? -5.043 -11.466 -13.602 1.00 90.00 74 HIS A C 1
ATOM 579 O O . HIS A 1 74 ? -6.097 -11.765 -13.035 1.00 90.00 74 HIS A O 1
ATOM 585 N N . ALA A 1 75 ? -4.022 -12.321 -13.690 1.00 85.69 75 ALA A N 1
ATOM 586 C CA . ALA A 1 75 ? -4.001 -13.620 -13.027 1.00 85.69 75 ALA A CA 1
ATOM 587 C C . ALA A 1 75 ? -3.076 -13.562 -11.806 1.00 85.69 75 ALA A C 1
ATOM 589 O O . ALA A 1 75 ? -1.861 -13.490 -11.952 1.00 85.69 75 ALA A O 1
ATOM 590 N N . GLN A 1 76 ? -3.650 -13.638 -10.605 1.00 90.88 76 GLN A N 1
ATOM 591 C CA . GLN A 1 76 ? -2.899 -13.583 -9.350 1.00 90.88 76 GLN A CA 1
ATOM 592 C C . GLN A 1 76 ? -2.914 -14.936 -8.643 1.00 90.88 76 GLN A C 1
ATOM 594 O O . GLN A 1 76 ? -3.931 -15.628 -8.604 1.00 90.88 76 GLN A O 1
ATOM 599 N N . LYS A 1 77 ? -1.764 -15.327 -8.087 1.00 91.00 77 LYS A N 1
ATOM 600 C CA . LYS A 1 77 ? -1.593 -16.626 -7.422 1.00 91.00 77 LYS A CA 1
ATOM 601 C C . LYS A 1 77 ? -1.814 -16.556 -5.912 1.00 91.00 77 LYS A C 1
ATOM 603 O O . LYS A 1 77 ? -2.382 -17.481 -5.338 1.00 91.00 77 LYS A O 1
ATOM 608 N N . ASN A 1 78 ? -1.332 -15.488 -5.280 1.00 94.00 78 ASN A N 1
ATOM 609 C CA . ASN A 1 78 ? -1.265 -15.352 -3.822 1.00 94.00 78 ASN A CA 1
ATOM 610 C C . ASN A 1 78 ? -2.333 -14.404 -3.244 1.00 94.00 78 ASN A C 1
ATOM 612 O O . ASN A 1 78 ? -2.302 -14.090 -2.056 1.00 94.00 78 ASN A O 1
ATOM 616 N N . ALA A 1 79 ? -3.296 -13.984 -4.067 1.00 95.88 79 ALA A N 1
ATOM 617 C CA . ALA A 1 79 ? -4.416 -13.139 -3.676 1.00 95.88 79 ALA A CA 1
ATOM 618 C C . ALA A 1 79 ? -5.687 -13.508 -4.446 1.00 95.88 79 ALA A C 1
ATOM 620 O O . ALA A 1 79 ? -5.635 -14.079 -5.537 1.00 95.88 79 ALA A O 1
ATOM 621 N N . LEU A 1 80 ? -6.841 -13.162 -3.873 1.00 97.50 80 LEU A N 1
ATOM 622 C CA . LEU A 1 80 ? -8.094 -13.145 -4.620 1.00 97.50 80 LEU A CA 1
ATOM 623 C C . LEU A 1 80 ? -8.121 -11.901 -5.503 1.00 97.50 80 LEU A C 1
ATOM 625 O O . LEU A 1 80 ? -8.005 -10.792 -4.991 1.00 97.50 80 LEU A O 1
ATOM 629 N N . PHE A 1 81 ? -8.327 -12.078 -6.804 1.00 97.94 81 PHE A N 1
ATOM 630 C CA . PHE A 1 81 ? -8.401 -10.961 -7.738 1.00 97.94 81 PHE A CA 1
ATOM 631 C C . PHE A 1 81 ? -9.844 -10.485 -7.953 1.00 97.94 81 PHE A C 1
ATOM 633 O O . PHE A 1 81 ? -10.755 -11.294 -8.156 1.00 97.94 81 PHE A O 1
ATOM 640 N N . VAL A 1 82 ? -10.046 -9.167 -7.948 1.00 98.06 82 VAL A N 1
ATOM 641 C CA . VAL A 1 82 ? -11.326 -8.508 -8.224 1.00 98.06 82 VAL A CA 1
ATOM 642 C C . VAL A 1 82 ? -11.125 -7.435 -9.294 1.00 98.06 82 VAL A C 1
ATOM 644 O O . VAL A 1 82 ? -10.447 -6.437 -9.071 1.00 98.06 82 VAL A O 1
ATOM 647 N N . LEU A 1 83 ? -11.774 -7.609 -10.448 1.00 97.62 83 LEU A N 1
ATOM 648 C CA . LEU A 1 83 ? -11.795 -6.601 -11.509 1.00 97.62 83 LEU A CA 1
ATOM 649 C C . LEU A 1 83 ? -12.704 -5.433 -11.096 1.00 97.62 83 LEU A C 1
ATOM 651 O O . LEU A 1 83 ? -13.927 -5.592 -11.063 1.00 97.62 83 LEU A O 1
ATOM 655 N N . SER A 1 84 ? -12.125 -4.278 -10.764 1.00 96.94 84 SER A N 1
ATOM 656 C CA . SER A 1 84 ? -12.869 -3.078 -10.362 1.00 96.94 84 SER A CA 1
ATOM 657 C C . SER A 1 84 ? -12.036 -1.803 -10.474 1.00 96.94 84 SER A C 1
ATOM 659 O O . SER A 1 84 ? -10.814 -1.824 -10.379 1.00 96.94 84 SER A O 1
ATOM 661 N N . ASP A 1 85 ? -12.712 -0.663 -10.602 1.00 96.00 85 ASP A N 1
ATOM 662 C CA . ASP A 1 85 ? -12.089 0.659 -10.519 1.00 96.00 85 ASP A CA 1
ATOM 663 C C . ASP A 1 85 ? -11.786 1.028 -9.052 1.00 96.00 85 ASP A C 1
ATOM 665 O O . ASP A 1 85 ? -12.653 0.918 -8.181 1.00 96.00 85 ASP A O 1
ATOM 669 N N . GLY A 1 86 ? -10.571 1.512 -8.769 1.00 95.50 86 GLY A N 1
ATOM 670 C CA . GLY A 1 86 ? -10.173 2.001 -7.442 1.00 95.50 86 GLY A CA 1
ATOM 671 C C . GLY A 1 86 ? -10.968 3.222 -6.951 1.00 95.50 86 GLY A C 1
ATOM 672 O O . GLY A 1 86 ? -10.978 3.511 -5.756 1.00 95.50 86 GLY A O 1
ATOM 673 N N . ASN A 1 87 ? -11.670 3.921 -7.849 1.00 97.00 87 ASN A N 1
ATOM 674 C CA . ASN A 1 87 ? -12.577 5.028 -7.540 1.00 97.00 87 ASN A CA 1
ATOM 675 C C . ASN A 1 87 ? -13.965 4.576 -7.054 1.00 97.00 87 ASN A C 1
ATOM 677 O O . ASN A 1 87 ? -14.753 5.418 -6.608 1.00 97.00 87 ASN A O 1
ATOM 681 N N . SER A 1 88 ? -14.281 3.281 -7.164 1.00 97.56 88 SER A N 1
ATOM 682 C CA . SER A 1 88 ? -15.535 2.683 -6.703 1.00 97.56 88 SER A CA 1
ATOM 683 C C . SER A 1 88 ? -15.298 1.225 -6.304 1.00 97.56 88 SER A C 1
ATOM 685 O O . SER A 1 88 ? -15.454 0.297 -7.097 1.00 97.56 88 SER A O 1
ATOM 687 N N . LEU A 1 89 ? -14.876 1.024 -5.056 1.00 98.31 89 LEU A N 1
ATOM 688 C CA . LEU A 1 89 ? -14.485 -0.286 -4.549 1.00 98.31 89 LEU A CA 1
ATOM 689 C C . LEU A 1 89 ? -15.727 -1.104 -4.143 1.00 98.31 89 LEU A C 1
ATOM 691 O O . LEU A 1 89 ? -16.526 -0.633 -3.323 1.00 98.31 89 LEU A O 1
ATOM 695 N N . PRO A 1 90 ? -15.872 -2.363 -4.605 1.00 98.19 90 PRO A N 1
ATOM 696 C CA . PRO A 1 90 ? -17.066 -3.188 -4.406 1.00 98.19 90 PRO A CA 1
ATOM 697 C C . PRO A 1 90 ? -17.067 -3.873 -3.031 1.00 98.19 90 PRO A C 1
ATOM 699 O O . PRO A 1 90 ? -17.476 -5.024 -2.880 1.00 98.19 90 PRO A O 1
ATOM 702 N N . PHE A 1 91 ? -16.586 -3.170 -2.008 1.00 98.62 91 PHE A N 1
ATOM 703 C CA . PHE A 1 91 ? -16.471 -3.675 -0.649 1.00 98.62 91 PHE A CA 1
ATOM 704 C C . PHE A 1 91 ? -17.280 -2.823 0.316 1.00 98.62 91 PHE A C 1
ATOM 706 O O . PHE A 1 91 ? -17.448 -1.612 0.139 1.00 98.62 91 PHE A O 1
ATOM 713 N N . ALA A 1 92 ? -17.759 -3.467 1.377 1.00 98.50 92 ALA A N 1
ATOM 714 C CA . ALA A 1 92 ? -18.384 -2.773 2.488 1.00 98.50 92 ALA A CA 1
ATOM 715 C C . ALA A 1 92 ? -17.400 -1.802 3.161 1.00 98.50 92 ALA A C 1
ATOM 717 O O . ALA A 1 92 ? -16.177 -1.925 3.049 1.00 98.50 92 ALA A O 1
ATOM 718 N N . ASN A 1 93 ? -17.954 -0.843 3.897 1.00 98.69 93 ASN A N 1
ATOM 719 C CA . ASN A 1 93 ? -17.161 0.012 4.771 1.00 98.69 93 ASN A CA 1
ATOM 720 C C . ASN A 1 93 ? -16.398 -0.863 5.774 1.00 98.69 93 ASN A C 1
ATOM 722 O O . ASN A 1 93 ? -16.920 -1.884 6.223 1.00 98.69 93 ASN A O 1
ATOM 726 N N . GLU A 1 94 ? -15.184 -0.448 6.137 1.00 98.56 94 GLU A N 1
ATOM 727 C CA . GLU A 1 94 ? -14.422 -1.065 7.234 1.00 98.56 94 GLU A CA 1
ATOM 728 C C . GLU A 1 94 ? -14.158 -2.577 7.030 1.00 98.56 94 GLU A C 1
ATOM 730 O O . GLU A 1 94 ? -14.032 -3.376 7.965 1.00 98.56 94 GLU A O 1
ATOM 735 N N . ALA A 1 95 ? -14.068 -2.994 5.767 1.00 98.62 95 ALA A N 1
ATOM 736 C CA . ALA A 1 95 ? -13.829 -4.372 5.370 1.00 98.62 95 ALA A CA 1
ATOM 737 C C . ALA A 1 95 ? -12.368 -4.817 5.549 1.00 98.62 95 ALA A C 1
ATOM 739 O O . ALA A 1 95 ? -12.136 -6.009 5.748 1.00 98.62 95 ALA A O 1
ATOM 740 N N . PHE A 1 96 ? -11.388 -3.914 5.559 1.00 98.88 96 PHE A N 1
ATOM 741 C CA . PHE A 1 96 ? -9.964 -4.271 5.574 1.00 98.88 96 PHE A CA 1
ATOM 742 C C . PHE A 1 96 ? -9.216 -3.704 6.777 1.00 98.88 96 PHE A C 1
ATOM 744 O O . PHE A 1 96 ? -9.538 -2.638 7.301 1.00 98.88 96 PHE A O 1
ATOM 751 N N . ASP A 1 97 ? -8.222 -4.465 7.227 1.00 98.88 97 ASP A N 1
ATOM 752 C CA . ASP A 1 97 ? -7.317 -4.078 8.309 1.00 98.88 97 ASP A CA 1
ATOM 753 C C . ASP A 1 97 ? -6.148 -3.247 7.755 1.00 98.88 97 ASP A C 1
ATOM 755 O O . 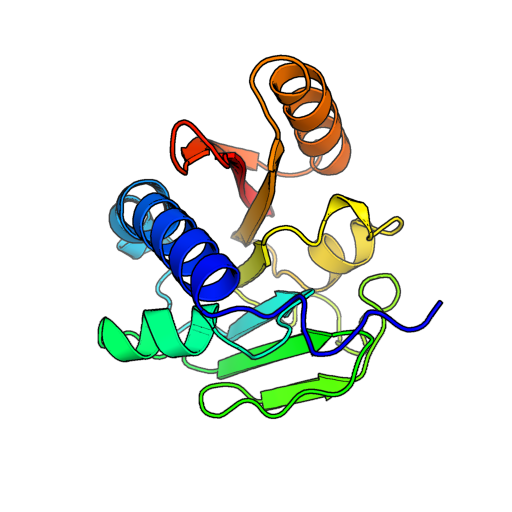ASP A 1 97 ? -5.686 -2.309 8.406 1.00 98.88 97 ASP A O 1
ATOM 759 N N . ILE A 1 98 ? -5.710 -3.566 6.532 1.00 98.88 98 ILE A N 1
ATOM 760 C CA . ILE A 1 98 ? -4.664 -2.849 5.798 1.00 98.88 98 ILE A CA 1
ATOM 761 C C . ILE A 1 98 ? -5.139 -2.624 4.361 1.00 98.88 98 ILE A C 1
ATOM 763 O O . ILE A 1 98 ? -5.622 -3.553 3.715 1.00 98.88 98 ILE A O 1
ATOM 767 N N . VAL A 1 99 ? -4.965 -1.409 3.853 1.00 98.88 99 VAL A N 1
ATOM 768 C CA . VAL A 1 99 ? -5.021 -1.113 2.418 1.00 98.88 99 VAL A CA 1
ATOM 769 C C . VAL A 1 99 ? -3.633 -0.702 1.952 1.00 98.88 99 VAL A C 1
ATOM 771 O O . VAL A 1 99 ? -2.997 0.152 2.571 1.00 98.88 99 VAL A O 1
ATOM 774 N N . VAL A 1 100 ? -3.168 -1.298 0.864 1.00 98.81 100 VAL A N 1
ATOM 775 C CA . VAL A 1 100 ? -1.967 -0.869 0.154 1.00 98.81 100 VAL A CA 1
ATOM 776 C C . VAL A 1 100 ? -2.343 -0.347 -1.228 1.00 98.81 100 VAL A C 1
ATOM 778 O O . VAL A 1 100 ? -3.383 -0.704 -1.781 1.00 98.81 100 VAL A O 1
ATOM 781 N N . SER A 1 101 ? -1.534 0.562 -1.756 1.00 98.38 101 SER A N 1
ATOM 782 C CA . SER A 1 101 ? -1.617 0.984 -3.152 1.00 98.38 101 SER A CA 1
ATOM 783 C C . SER A 1 101 ? -0.250 1.501 -3.551 1.00 98.38 101 SER A C 1
ATOM 785 O O . SER A 1 101 ? 0.194 2.537 -3.045 1.00 98.38 101 SER A O 1
ATOM 787 N N . PHE A 1 102 ? 0.429 0.749 -4.409 1.00 97.38 102 PHE A N 1
ATOM 788 C CA . PHE A 1 102 ? 1.770 1.082 -4.869 1.00 97.38 102 PHE A CA 1
ATOM 789 C C . PHE A 1 102 ? 1.719 1.545 -6.314 1.00 97.38 102 PHE A C 1
ATOM 791 O O . PHE A 1 102 ? 1.054 0.931 -7.146 1.00 97.38 102 PHE A O 1
ATOM 798 N N . ASP A 1 103 ? 2.329 2.699 -6.580 1.00 93.44 103 ASP A N 1
ATOM 799 C CA . ASP A 1 103 ? 2.356 3.381 -7.881 1.00 93.44 103 ASP A CA 1
ATOM 800 C C . ASP A 1 103 ? 1.020 3.647 -8.572 1.00 93.44 103 ASP A C 1
ATOM 802 O O . ASP A 1 103 ? 0.995 4.172 -9.680 1.00 93.44 103 ASP A O 1
ATOM 806 N N . THR A 1 104 ? -0.105 3.371 -7.923 1.00 94.19 104 THR A N 1
ATOM 807 C CA . THR A 1 104 ? -1.426 3.505 -8.543 1.00 94.19 104 THR A CA 1
ATOM 808 C C . THR A 1 104 ? -2.194 4.710 -8.015 1.00 94.19 104 THR A C 1
ATOM 810 O O . THR A 1 104 ? -3.086 5.228 -8.688 1.00 94.19 104 THR A O 1
ATOM 813 N N . ILE A 1 105 ? -1.826 5.242 -6.845 1.00 95.25 105 ILE A N 1
ATOM 814 C CA . ILE A 1 105 ? -2.621 6.268 -6.155 1.00 95.25 105 ILE A CA 1
ATOM 815 C C . ILE A 1 105 ? -2.875 7.527 -6.995 1.00 95.25 105 ILE A C 1
ATOM 817 O O . ILE A 1 105 ? -3.921 8.157 -6.870 1.00 95.25 105 ILE A O 1
ATOM 821 N N . HIS A 1 106 ? -1.958 7.891 -7.893 1.00 92.81 106 HIS A N 1
ATOM 822 C CA . HIS A 1 106 ? -2.106 9.060 -8.758 1.00 92.81 106 HIS A CA 1
ATOM 823 C C . HIS A 1 106 ? -3.198 8.912 -9.833 1.00 92.81 106 HIS A C 1
ATOM 825 O O . HIS A 1 106 ? -3.589 9.916 -10.428 1.00 92.81 106 HIS A O 1
ATOM 831 N N . LEU A 1 107 ? -3.679 7.690 -10.073 1.00 94.12 107 LEU A N 1
ATOM 832 C CA . LEU A 1 107 ? -4.799 7.374 -10.962 1.00 94.12 107 LEU A CA 1
ATOM 833 C C . LEU A 1 107 ? -6.150 7.385 -10.223 1.00 94.12 107 LEU A C 1
ATOM 835 O O . LEU A 1 107 ? -7.204 7.405 -10.858 1.00 94.12 107 LEU A O 1
ATOM 839 N N . ILE A 1 108 ? -6.133 7.402 -8.887 1.00 95.19 108 ILE A N 1
ATOM 840 C CA . ILE A 1 108 ? -7.329 7.343 -8.046 1.00 95.19 108 ILE A CA 1
ATOM 841 C C . ILE A 1 108 ? -7.734 8.762 -7.643 1.00 95.19 108 ILE A C 1
ATOM 843 O O . ILE A 1 108 ? -7.039 9.458 -6.907 1.00 95.19 108 ILE A O 1
ATOM 847 N N . GLN A 1 109 ? -8.898 9.194 -8.117 1.00 94.81 109 GLN A N 1
ATOM 848 C CA . GLN A 1 109 ? -9.484 10.498 -7.817 1.00 94.81 109 GLN A CA 1
ATOM 849 C C . GLN A 1 109 ? -10.288 10.462 -6.513 1.00 94.81 109 GLN A C 1
ATOM 851 O O . GLN A 1 109 ? -10.223 11.393 -5.710 1.00 94.81 109 GLN A O 1
ATOM 856 N N . ASN A 1 110 ? -11.026 9.375 -6.275 1.00 95.75 110 ASN A N 1
ATOM 857 C CA . ASN A 1 110 ? -11.862 9.205 -5.093 1.00 95.75 110 ASN A CA 1
ATOM 858 C C . ASN A 1 110 ? -11.124 8.467 -3.966 1.00 95.75 110 ASN A C 1
ATOM 860 O O . ASN A 1 110 ? -11.465 7.350 -3.583 1.00 95.75 110 ASN A O 1
ATOM 864 N N . ILE A 1 111 ? -10.119 9.124 -3.390 1.00 95.69 111 ILE A N 1
ATOM 865 C CA . ILE A 1 111 ? -9.333 8.607 -2.256 1.00 95.69 111 ILE A CA 1
ATOM 866 C C . ILE A 1 111 ? -10.180 8.223 -1.029 1.00 95.69 111 ILE A C 1
ATOM 868 O O . ILE A 1 111 ? -9.735 7.442 -0.185 1.00 95.69 111 ILE A O 1
ATOM 872 N N . HIS A 1 112 ? -11.401 8.758 -0.915 1.00 96.69 112 HIS A N 1
ATOM 873 C CA . HIS A 1 112 ? -12.308 8.431 0.179 1.00 96.69 112 HIS A CA 1
ATOM 874 C C . HIS A 1 112 ? -12.734 6.965 0.144 1.00 96.69 112 HIS A C 1
ATOM 876 O O . HIS A 1 112 ? -13.007 6.418 1.207 1.00 96.69 112 HIS A O 1
ATOM 882 N N . GLU A 1 113 ? -12.722 6.307 -1.019 1.00 97.81 113 GLU A N 1
ATOM 883 C CA . GLU A 1 113 ? -12.998 4.871 -1.119 1.00 97.81 113 GLU A CA 1
ATOM 884 C C . GLU A 1 113 ? -11.972 4.039 -0.355 1.00 97.81 113 GLU A C 1
ATOM 886 O O . GLU A 1 113 ? -12.354 3.163 0.420 1.00 97.81 113 GLU A O 1
ATOM 891 N N . LEU A 1 114 ? -10.683 4.361 -0.492 1.00 98.50 114 LEU A N 1
ATOM 892 C CA . LEU A 1 114 ? -9.611 3.666 0.224 1.00 98.50 114 LEU A CA 1
ATOM 893 C C . LEU A 1 114 ? -9.782 3.848 1.735 1.00 98.50 114 LEU A C 1
ATOM 895 O O . LEU A 1 114 ? -9.696 2.891 2.497 1.00 98.50 114 LEU A O 1
ATOM 899 N N . VAL A 1 115 ? -10.097 5.066 2.185 1.00 98.44 115 VAL A N 1
ATOM 900 C CA . VAL A 1 115 ? -10.338 5.341 3.611 1.00 98.44 115 VAL A CA 1
ATOM 901 C C . VAL A 1 115 ? -11.619 4.668 4.117 1.00 98.44 115 VAL A C 1
ATOM 903 O O . VAL A 1 115 ? -11.671 4.207 5.261 1.00 98.44 115 VAL A O 1
ATOM 906 N N . ARG A 1 116 ? -12.669 4.604 3.293 1.00 98.38 116 ARG A N 1
ATOM 907 C CA . ARG A 1 116 ? -13.973 4.022 3.636 1.00 98.38 116 ARG A CA 1
ATOM 908 C C . ARG A 1 116 ? -13.857 2.531 3.926 1.00 98.38 116 ARG A C 1
ATOM 910 O O . ARG A 1 116 ? -14.437 2.064 4.906 1.00 98.38 116 ARG A O 1
ATOM 917 N N . VAL A 1 117 ? -13.107 1.796 3.108 1.00 98.75 117 VAL A N 1
ATOM 918 C CA . VAL A 1 117 ? -12.965 0.339 3.252 1.00 98.75 117 VAL A CA 1
ATOM 919 C C . VAL A 1 117 ? -12.003 -0.067 4.375 1.00 98.75 117 VAL A C 1
ATOM 921 O O . VAL A 1 117 ? -12.045 -1.212 4.818 1.00 98.75 117 VAL A O 1
ATOM 924 N N . VAL A 1 118 ? -11.180 0.850 4.891 1.00 98.75 118 VAL A N 1
ATOM 925 C CA . VAL A 1 118 ? -10.294 0.600 6.043 1.00 98.75 118 VAL A CA 1
ATOM 926 C C . VAL A 1 118 ? -11.067 0.735 7.352 1.00 98.75 118 VAL A C 1
ATOM 928 O O . VAL A 1 118 ? -11.845 1.674 7.538 1.00 98.75 118 VAL A O 1
ATOM 931 N N . LYS A 1 119 ? -10.850 -0.184 8.294 1.00 98.62 119 LYS A N 1
ATOM 932 C CA . LYS A 1 119 ? -11.412 -0.101 9.653 1.00 98.62 119 LYS A CA 1
ATOM 933 C C . LYS A 1 119 ? -10.854 1.072 10.464 1.00 98.62 119 LYS A C 1
ATOM 935 O O . LYS A 1 119 ? -9.695 1.436 10.270 1.00 98.62 119 LYS A O 1
ATOM 940 N N . PRO A 1 120 ? -11.594 1.598 11.453 1.00 98.31 120 PRO A N 1
ATOM 941 C CA . PRO A 1 120 ? -10.994 2.364 12.542 1.00 98.31 120 PRO A CA 1
ATOM 942 C C . PRO A 1 120 ? -9.851 1.565 13.191 1.00 98.31 120 PRO A C 1
ATOM 944 O O . PRO A 1 120 ? -9.984 0.368 13.445 1.00 98.31 120 PRO A O 1
ATOM 947 N N . GLY A 1 121 ? -8.705 2.207 13.404 1.00 98.31 121 GLY A N 1
ATOM 948 C CA . GLY A 1 121 ? -7.459 1.571 13.844 1.00 98.31 121 GLY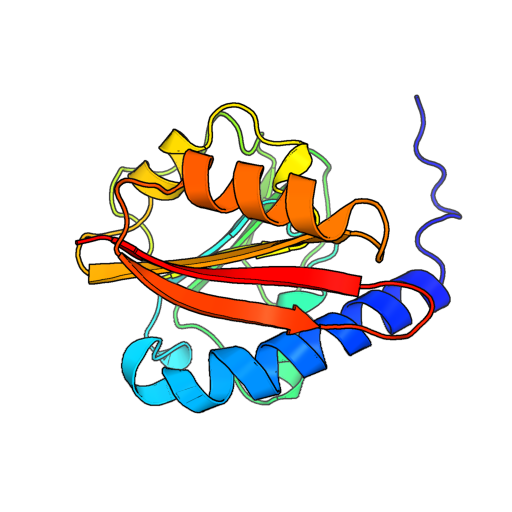 A CA 1
ATOM 949 C C . GLY A 1 121 ? -6.689 0.808 12.756 1.00 98.31 121 GLY A C 1
ATOM 950 O O . GLY A 1 121 ? -5.593 0.325 13.035 1.00 98.31 121 GLY A O 1
ATOM 951 N N . GLY A 1 122 ? -7.233 0.696 11.540 1.00 98.62 122 GLY A N 1
ATOM 952 C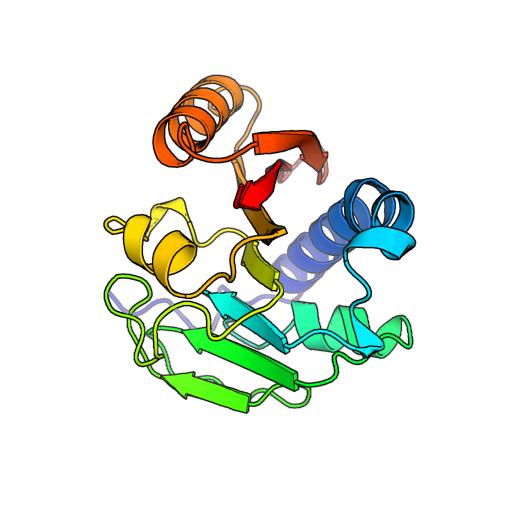 CA . GLY A 1 122 ? -6.577 0.084 10.384 1.00 98.62 122 GLY A CA 1
ATOM 953 C C . GLY A 1 122 ? -5.579 1.016 9.694 1.00 98.62 122 GLY A C 1
ATOM 954 O O . GLY A 1 122 ? -5.469 2.201 10.026 1.00 98.62 122 GLY A O 1
ATOM 955 N N . PHE A 1 123 ? -4.851 0.479 8.716 1.00 98.88 123 PHE A N 1
ATOM 956 C CA . PHE A 1 123 ? -3.694 1.145 8.112 1.00 98.88 123 PHE A CA 1
ATOM 957 C C . PHE A 1 123 ? -3.838 1.347 6.607 1.00 98.88 123 PHE A C 1
ATOM 959 O O . PHE A 1 123 ? -4.440 0.527 5.916 1.00 98.88 123 PHE A O 1
ATOM 966 N N . LEU A 1 124 ? -3.238 2.429 6.105 1.00 98.81 124 LEU A N 1
ATOM 967 C CA . LEU A 1 124 ? -3.016 2.643 4.677 1.00 98.81 124 LEU A CA 1
ATOM 968 C C . LEU A 1 124 ? -1.518 2.798 4.436 1.00 98.81 124 LEU A C 1
ATOM 970 O O . LEU A 1 124 ? -0.901 3.671 5.043 1.00 98.81 124 LEU A O 1
ATOM 974 N N . LEU A 1 125 ? -0.942 1.975 3.564 1.00 98.81 125 LEU A N 1
ATOM 975 C CA . LEU A 1 125 ? 0.456 2.073 3.146 1.00 98.81 125 LEU A CA 1
ATOM 976 C C . LEU A 1 125 ? 0.492 2.364 1.649 1.00 98.81 125 LEU A C 1
ATOM 978 O O . LEU A 1 125 ? 0.202 1.495 0.832 1.00 98.81 125 LEU A O 1
ATOM 982 N N . ILE A 1 126 ? 0.791 3.610 1.307 1.00 98.56 126 ILE A N 1
ATOM 983 C CA . ILE A 1 126 ? 0.612 4.135 -0.045 1.00 98.56 126 ILE A CA 1
ATOM 984 C C . ILE A 1 126 ? 1.961 4.591 -0.588 1.00 98.56 126 ILE A C 1
ATOM 986 O O . ILE A 1 126 ? 2.699 5.270 0.131 1.00 98.56 126 ILE A O 1
ATOM 990 N N . SER A 1 127 ? 2.259 4.249 -1.842 1.00 97.50 127 SER A N 1
ATOM 991 C CA . SER A 1 127 ? 3.392 4.799 -2.586 1.00 97.50 127 SER A CA 1
ATOM 992 C C . SER A 1 127 ? 2.922 5.571 -3.816 1.00 97.50 127 SER A C 1
ATOM 994 O O . SER A 1 127 ? 1.868 5.296 -4.392 1.00 97.50 127 SER A O 1
ATOM 996 N N . ASP A 1 128 ? 3.697 6.577 -4.200 1.00 95.19 128 ASP A N 1
ATOM 997 C CA . ASP A 1 128 ? 3.492 7.324 -5.432 1.00 95.19 128 ASP A CA 1
ATOM 998 C C . ASP A 1 128 ? 4.846 7.589 -6.081 1.00 95.19 128 ASP A C 1
ATOM 1000 O O . ASP A 1 128 ? 5.690 8.287 -5.501 1.00 95.19 128 ASP A O 1
ATOM 1004 N N . PHE A 1 129 ? 5.025 7.056 -7.289 1.00 91.62 129 PHE A N 1
ATOM 1005 C CA . PHE A 1 129 ? 6.191 7.316 -8.115 1.00 91.62 129 PHE A CA 1
ATOM 1006 C C . PHE A 1 129 ? 6.543 8.808 -8.170 1.00 91.62 129 PHE A C 1
ATOM 1008 O O . PHE A 1 129 ? 5.705 9.688 -8.444 1.00 91.62 129 PHE A O 1
ATOM 1015 N N . CYS A 1 130 ? 7.822 9.083 -7.939 1.00 92.31 130 CYS A N 1
ATOM 1016 C CA . CYS A 1 130 ? 8.403 10.409 -7.966 1.00 92.31 130 CYS A CA 1
ATOM 1017 C C . CYS A 1 130 ? 9.874 10.391 -8.408 1.00 92.31 130 CYS A C 1
ATOM 1019 O O . CYS A 1 130 ? 10.524 9.356 -8.527 1.00 92.31 130 CYS A O 1
ATOM 1021 N N . ASN A 1 131 ? 10.403 11.583 -8.647 1.00 90.06 131 ASN A N 1
ATOM 1022 C CA . ASN A 1 131 ? 11.823 11.856 -8.829 1.00 90.06 131 ASN A CA 1
ATOM 1023 C C . ASN A 1 131 ? 12.194 13.108 -8.000 1.00 90.06 131 ASN A C 1
ATOM 1025 O O . ASN A 1 131 ? 11.287 13.744 -7.444 1.00 90.06 131 ASN A O 1
ATOM 1029 N N . PRO A 1 132 ? 13.478 13.508 -7.919 1.00 88.69 132 PRO A N 1
ATOM 1030 C CA . PRO A 1 132 ? 13.894 14.656 -7.108 1.00 88.69 132 PRO A CA 1
ATOM 1031 C C . PRO A 1 132 ? 13.144 15.964 -7.406 1.00 88.69 132 PRO A C 1
ATOM 1033 O O . PRO A 1 132 ? 12.916 16.757 -6.497 1.00 88.69 132 PRO A O 1
ATOM 1036 N N . GLU A 1 133 ? 12.717 16.182 -8.651 1.00 90.81 133 GLU A N 1
ATOM 1037 C CA . GLU A 1 133 ? 11.986 17.386 -9.061 1.00 90.81 133 GLU A CA 1
ATOM 1038 C C . GLU A 1 133 ? 10.506 17.340 -8.652 1.00 90.81 133 GLU A C 1
ATOM 1040 O O . GLU A 1 133 ? 9.919 18.366 -8.310 1.00 90.81 133 GLU A O 1
ATOM 1045 N N . THR A 1 134 ? 9.880 16.158 -8.667 1.00 92.69 134 THR A N 1
ATOM 1046 C CA . THR A 1 134 ? 8.443 16.009 -8.383 1.00 92.69 134 THR A CA 1
ATOM 1047 C C . THR A 1 134 ? 8.133 15.610 -6.941 1.00 92.69 134 THR A C 1
ATOM 1049 O O . THR A 1 134 ? 6.973 15.697 -6.537 1.00 92.69 134 THR A O 1
ATOM 1052 N N . MET A 1 135 ? 9.122 15.131 -6.180 1.00 93.38 135 MET A N 1
ATOM 1053 C CA . MET A 1 135 ? 8.932 14.494 -4.869 1.00 93.38 135 MET A CA 1
ATOM 1054 C C . MET A 1 135 ? 8.148 15.374 -3.892 1.00 93.38 135 MET A C 1
ATOM 1056 O O . MET A 1 135 ? 7.124 14.933 -3.375 1.00 93.38 135 MET A O 1
ATOM 1060 N N . GLU A 1 136 ? 8.532 16.640 -3.716 1.00 95.88 136 GLU A N 1
ATOM 1061 C CA . GLU A 1 136 ? 7.830 17.544 -2.790 1.00 95.88 136 GLU A CA 1
ATOM 1062 C C . GLU A 1 136 ? 6.365 17.773 -3.187 1.00 95.88 136 GLU A C 1
ATOM 1064 O O . GLU A 1 136 ? 5.472 17.791 -2.339 1.00 95.88 136 GLU A O 1
ATOM 1069 N N . GLY A 1 137 ? 6.083 17.881 -4.489 1.00 96.38 137 GLY A N 1
ATOM 1070 C CA . GLY A 1 137 ? 4.714 18.014 -4.990 1.00 96.38 137 GLY A CA 1
ATOM 1071 C C . GLY A 1 137 ? 3.876 16.756 -4.742 1.00 96.38 137 GLY A C 1
ATOM 1072 O O . GLY A 1 137 ? 2.717 16.850 -4.326 1.00 96.38 137 GLY A O 1
ATOM 1073 N N . LYS A 1 138 ? 4.468 15.575 -4.954 1.00 95.25 138 LYS A N 1
ATOM 1074 C CA . LYS A 1 138 ? 3.840 14.269 -4.694 1.00 95.25 138 LYS A CA 1
ATOM 1075 C C . LYS A 1 138 ? 3.553 14.081 -3.208 1.00 95.25 138 LYS A C 1
ATOM 1077 O O . LYS A 1 138 ? 2.416 13.776 -2.844 1.00 95.25 138 LYS A O 1
ATOM 1082 N N . ARG A 1 139 ? 4.538 14.381 -2.362 1.00 97.31 139 ARG A N 1
ATOM 1083 C CA . ARG A 1 139 ? 4.423 14.396 -0.904 1.00 97.31 139 ARG A CA 1
ATOM 1084 C C . ARG A 1 139 ? 3.297 15.312 -0.434 1.00 97.31 139 ARG A C 1
ATOM 1086 O O . ARG A 1 139 ? 2.380 14.859 0.248 1.00 97.31 139 ARG A O 1
ATOM 1093 N N . ALA A 1 140 ? 3.314 16.582 -0.840 1.00 97.56 140 ALA A N 1
ATOM 1094 C CA . ALA A 1 140 ? 2.299 17.554 -0.439 1.00 97.56 140 ALA A CA 1
ATOM 1095 C C . ALA A 1 140 ? 0.885 17.122 -0.857 1.00 97.56 140 ALA A C 1
ATOM 1097 O O . ALA A 1 140 ? -0.061 17.238 -0.073 1.00 97.56 140 ALA A O 1
ATOM 1098 N N . ARG A 1 141 ? 0.736 16.584 -2.075 1.00 95.94 141 ARG A N 1
ATOM 1099 C CA . ARG A 1 141 ? -0.539 16.051 -2.561 1.00 95.94 141 ARG A CA 1
ATOM 1100 C C . ARG A 1 141 ? -1.015 14.875 -1.713 1.00 95.94 141 ARG A C 1
ATOM 1102 O O . ARG A 1 141 ? -2.162 14.894 -1.277 1.00 95.94 141 ARG A O 1
ATOM 1109 N N . LEU A 1 142 ? -0.159 13.882 -1.471 1.00 96.12 142 LEU A N 1
ATOM 1110 C CA . LEU A 1 142 ? -0.541 12.672 -0.744 1.00 96.12 142 LEU A CA 1
ATOM 1111 C C . LEU A 1 142 ? -0.926 12.989 0.707 1.00 96.12 142 LEU A C 1
ATOM 1113 O O . LEU A 1 142 ? -1.980 12.561 1.174 1.00 96.12 142 LEU A O 1
ATOM 1117 N N . LEU A 1 143 ? -0.133 13.812 1.398 1.00 97.38 143 LEU A N 1
ATOM 1118 C CA . LEU A 1 143 ? -0.438 14.229 2.768 1.00 97.38 143 LEU A CA 1
ATOM 1119 C C . LEU A 1 143 ? -1.745 15.024 2.855 1.00 97.38 143 LEU A C 1
ATOM 1121 O O 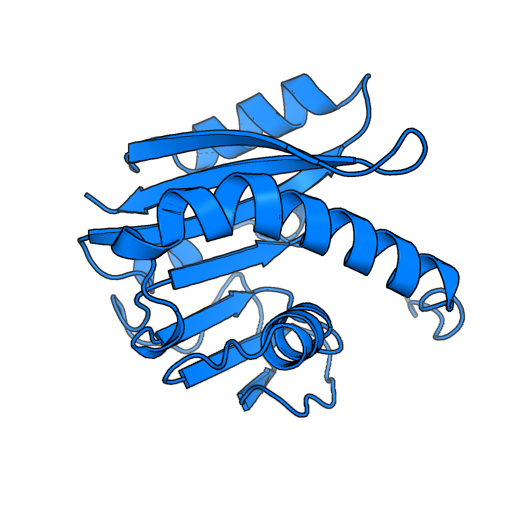. LEU A 1 143 ? -2.522 14.826 3.787 1.00 97.38 143 LEU A O 1
ATOM 1125 N N . LYS A 1 144 ? -2.027 15.886 1.869 1.00 97.06 144 LYS A N 1
ATOM 1126 C CA . LYS A 1 144 ? -3.298 16.618 1.799 1.00 97.06 144 LYS A CA 1
ATOM 1127 C C . LYS A 1 144 ? -4.483 15.677 1.578 1.00 97.06 144 LYS A C 1
ATOM 1129 O O . LYS A 1 144 ? -5.503 15.833 2.244 1.00 97.06 144 LYS A O 1
ATOM 1134 N N . SER A 1 145 ? -4.345 14.712 0.670 1.00 95.94 145 SER A N 1
ATOM 1135 C CA . SER A 1 145 ? -5.362 13.697 0.383 1.00 95.94 145 SER A CA 1
ATOM 1136 C C . SER A 1 145 ? -5.773 12.932 1.647 1.00 95.94 145 SER A C 1
ATOM 1138 O O . SER A 1 145 ? -6.957 12.734 1.907 1.00 95.94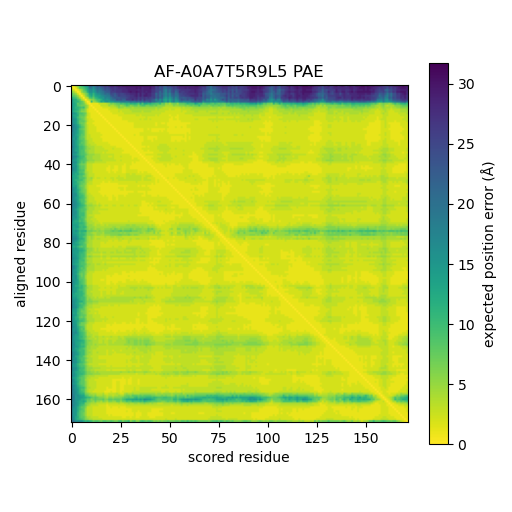 145 SER A O 1
ATOM 1140 N N . PHE A 1 146 ? -4.807 12.576 2.492 1.00 97.00 146 PHE A N 1
ATOM 1141 C CA . PHE A 1 146 ? -5.040 11.766 3.688 1.00 97.00 146 PHE A CA 1
ATOM 1142 C C . PHE A 1 146 ? -4.984 12.560 5.003 1.00 97.00 146 PHE A C 1
ATOM 1144 O O . PHE A 1 146 ? -4.772 11.976 6.063 1.00 97.00 146 PHE A O 1
ATOM 1151 N N . ALA A 1 147 ? -5.228 13.876 4.972 1.00 94.81 147 ALA A N 1
ATOM 1152 C CA . ALA A 1 147 ? -5.093 14.761 6.139 1.00 94.81 147 ALA A CA 1
ATOM 1153 C C . ALA A 1 147 ? -5.999 14.399 7.339 1.00 94.81 147 ALA A C 1
ATOM 1155 O O . ALA A 1 147 ? -5.726 14.814 8.462 1.00 94.81 147 ALA A O 1
ATOM 1156 N N . GLY A 1 148 ? -7.071 13.628 7.117 1.00 95.12 148 GLY A N 1
ATOM 1157 C CA . GLY A 1 148 ? -7.942 13.104 8.178 1.00 95.12 148 GLY A CA 1
ATOM 1158 C C . GLY A 1 148 ? -7.410 11.851 8.886 1.00 95.12 148 GLY A C 1
ATOM 1159 O O . GLY A 1 148 ? -8.054 11.353 9.804 1.00 95.12 148 GLY A O 1
ATOM 1160 N N . LEU A 1 149 ? -6.264 11.318 8.457 1.00 98.19 149 LEU A N 1
ATOM 1161 C CA . LEU A 1 149 ? -5.628 10.141 9.038 1.00 98.19 149 LEU A CA 1
ATOM 1162 C C . LEU A 1 149 ? -4.397 10.533 9.851 1.00 98.19 149 LEU A C 1
ATOM 1164 O O . LEU A 1 149 ? -3.751 11.553 9.610 1.00 98.19 149 LEU A O 1
ATOM 1168 N N . LYS A 1 150 ? -4.006 9.672 10.789 1.00 98.44 150 LYS A N 1
ATOM 1169 C CA . LYS A 1 150 ? -2.750 9.838 11.515 1.00 98.44 150 LYS A CA 1
ATOM 1170 C C . LYS A 1 150 ? -1.589 9.335 10.660 1.00 98.44 150 LYS A C 1
ATOM 1172 O O . LYS A 1 150 ? -1.454 8.127 10.472 1.00 98.44 150 LYS A O 1
ATOM 1177 N N . LEU A 1 151 ? -0.718 10.232 10.202 1.00 98.56 151 LEU A N 1
ATOM 1178 C CA . LEU A 1 151 ? 0.564 9.853 9.601 1.00 98.56 151 LEU A CA 1
ATOM 1179 C C . LEU A 1 151 ? 1.456 9.189 10.663 1.00 98.56 151 LEU A C 1
ATOM 1181 O O . LEU A 1 151 ? 1.704 9.762 11.725 1.00 98.56 151 LEU A O 1
ATOM 1185 N N . LEU A 1 152 ? 1.921 7.971 10.390 1.00 98.38 152 LEU A N 1
ATOM 1186 C CA . LEU A 1 152 ? 2.828 7.227 11.268 1.00 98.38 152 LEU A CA 1
ATOM 1187 C C . LEU A 1 152 ? 4.275 7.288 10.796 1.00 98.38 152 LEU A C 1
ATOM 1189 O O . LEU A 1 152 ? 5.180 7.354 11.626 1.00 98.38 152 LEU A O 1
ATOM 1193 N N . LYS A 1 153 ? 4.483 7.218 9.481 1.00 98.50 153 LYS A N 1
ATOM 1194 C CA . LYS A 1 153 ? 5.799 7.308 8.853 1.00 98.50 153 LYS A CA 1
ATOM 1195 C C . LYS A 1 153 ? 5.647 7.782 7.414 1.00 98.50 153 LYS A C 1
ATOM 1197 O O . LYS A 1 153 ? 4.688 7.414 6.747 1.00 98.50 153 LYS A O 1
ATOM 1202 N N . GLU A 1 154 ? 6.622 8.536 6.942 1.00 98.31 154 GLU A N 1
ATOM 1203 C CA . GLU A 1 154 ? 6.830 8.837 5.530 1.00 98.31 154 GLU A CA 1
ATOM 1204 C C . GLU A 1 1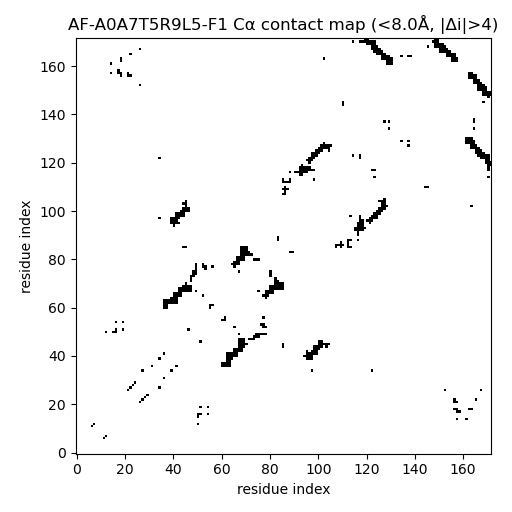54 ? 8.305 8.636 5.169 1.00 98.31 154 GLU A C 1
ATOM 1206 O O . GLU A 1 154 ? 9.157 8.573 6.061 1.00 98.31 154 GLU A O 1
ATOM 1211 N N . GLY A 1 155 ? 8.606 8.516 3.881 1.00 97.62 155 GLY A N 1
ATOM 1212 C CA . GLY A 1 155 ? 9.966 8.344 3.383 1.00 97.62 155 GLY A CA 1
ATOM 1213 C C . GLY A 1 155 ? 10.004 8.197 1.868 1.00 97.62 155 GLY A C 1
ATOM 1214 O O . GLY A 1 155 ? 8.976 8.303 1.201 1.00 97.62 155 GLY A O 1
ATOM 1215 N N . VAL A 1 156 ? 11.198 7.955 1.339 1.00 97.00 156 VAL A N 1
ATOM 1216 C CA . VAL A 1 156 ? 11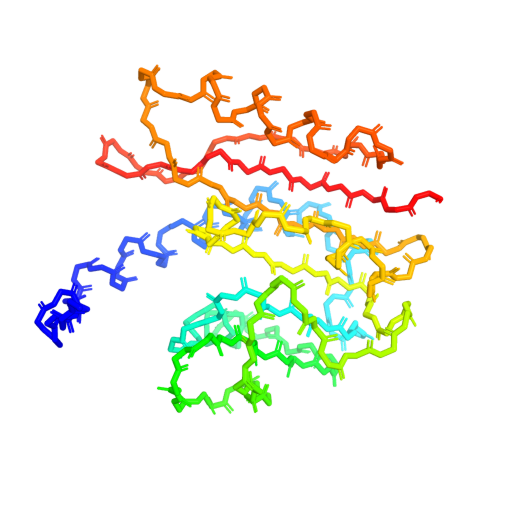.423 7.696 -0.084 1.00 97.00 156 VAL A CA 1
ATOM 1217 C C . VAL A 1 156 ? 12.134 6.358 -0.209 1.00 97.00 156 VAL A C 1
ATOM 1219 O O . VAL A 1 156 ? 13.091 6.110 0.517 1.00 97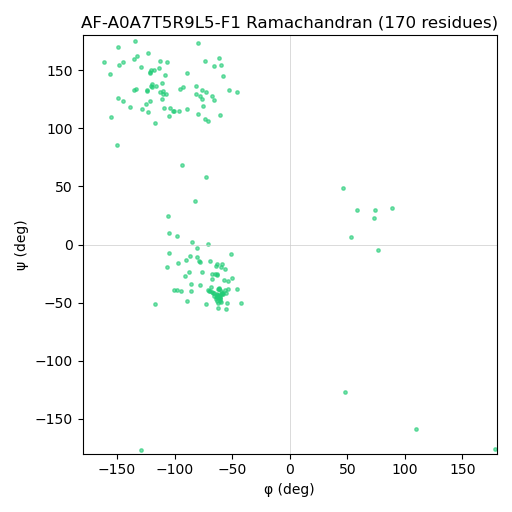.00 156 VAL A O 1
ATOM 1222 N N . VAL A 1 157 ? 11.659 5.510 -1.114 1.00 96.19 157 VAL A N 1
ATOM 1223 C CA . VAL A 1 157 ? 12.248 4.198 -1.421 1.00 96.19 157 VAL A CA 1
ATOM 1224 C C . VAL A 1 157 ? 12.583 4.119 -2.905 1.00 96.19 157 VAL A C 1
ATOM 1226 O O . VAL A 1 157 ? 12.066 4.905 -3.697 1.00 96.19 157 VAL A O 1
ATOM 1229 N N . GLY A 1 158 ? 13.395 3.138 -3.289 1.00 90.44 158 GLY A N 1
ATOM 1230 C CA . GLY A 1 158 ? 13.820 2.922 -4.672 1.00 90.44 158 GLY A CA 1
ATOM 1231 C C . GLY A 1 158 ? 15.294 3.249 -4.877 1.00 90.44 158 GLY A C 1
ATOM 1232 O O . GLY A 1 158 ? 16.077 3.220 -3.927 1.00 90.44 158 GLY A O 1
ATOM 1233 N N . ASP A 1 159 ? 15.675 3.518 -6.120 1.00 84.19 159 ASP A N 1
ATOM 1234 C CA . ASP A 1 159 ? 17.061 3.775 -6.516 1.00 84.19 159 ASP A CA 1
ATOM 1235 C C . ASP A 1 159 ? 17.197 5.064 -7.343 1.00 84.19 159 ASP A C 1
ATOM 1237 O O . ASP A 1 159 ? 16.238 5.799 -7.554 1.00 84.19 159 ASP A O 1
ATOM 1241 N N . GLU A 1 160 ? 18.410 5.365 -7.814 1.00 76.06 160 GLU A N 1
ATOM 1242 C CA . GLU A 1 160 ? 18.703 6.580 -8.590 1.00 76.06 160 GLU A CA 1
ATOM 1243 C C . GLU A 1 160 ? 17.880 6.720 -9.885 1.00 76.06 160 GLU A C 1
ATOM 1245 O O . GLU A 1 160 ? 17.835 7.804 -10.468 1.00 76.06 160 GLU A O 1
ATOM 1250 N N . ARG A 1 161 ? 17.258 5.638 -10.370 1.00 72.56 161 ARG A N 1
ATOM 1251 C CA . ARG A 1 161 ? 16.481 5.610 -11.615 1.00 72.56 161 ARG A CA 1
ATOM 1252 C C . ARG A 1 161 ? 14.990 5.748 -11.359 1.00 72.56 161 ARG A C 1
ATOM 1254 O O . ARG A 1 161 ? 14.313 6.411 -12.143 1.00 72.56 161 ARG A O 1
ATOM 1261 N N . GLU A 1 162 ? 14.484 5.113 -10.305 1.00 81.81 162 GLU A N 1
ATOM 1262 C CA . GLU A 1 162 ? 13.061 5.120 -9.974 1.00 81.81 162 GLU A CA 1
ATOM 1263 C C . GLU A 1 162 ? 12.848 5.129 -8.457 1.00 81.81 162 GLU A C 1
ATOM 1265 O O . GLU A 1 162 ? 13.310 4.233 -7.748 1.00 81.81 162 GLU A O 1
ATOM 1270 N N . THR A 1 163 ? 12.112 6.130 -7.965 1.00 92.62 163 THR A N 1
ATOM 1271 C CA . THR A 1 163 ? 11.806 6.282 -6.539 1.00 92.62 163 THR A CA 1
ATOM 1272 C C . THR A 1 163 ? 10.325 6.477 -6.295 1.00 92.62 163 THR A C 1
ATOM 1274 O O . THR A 1 163 ? 9.640 7.098 -7.104 1.00 92.62 163 THR A O 1
ATOM 1277 N N . ASP A 1 164 ? 9.862 6.070 -5.120 1.00 95.94 164 ASP A N 1
ATOM 1278 C CA . ASP A 1 164 ? 8.518 6.377 -4.652 1.00 95.94 164 ASP A CA 1
ATOM 1279 C C . ASP A 1 164 ? 8.583 7.168 -3.360 1.00 95.94 164 ASP A C 1
ATOM 1281 O O . ASP A 1 164 ? 9.327 6.824 -2.438 1.00 95.94 164 ASP A O 1
ATOM 1285 N N . TYR A 1 165 ? 7.726 8.177 -3.259 1.00 97.69 165 TYR A N 1
ATOM 1286 C CA . TYR A 1 165 ? 7.363 8.714 -1.960 1.00 97.69 165 TYR A CA 1
ATOM 1287 C C . TYR A 1 165 ? 6.351 7.765 -1.315 1.00 97.69 165 TYR A C 1
ATOM 1289 O O . TYR A 1 165 ? 5.332 7.430 -1.920 1.00 97.69 165 TYR A O 1
ATOM 1297 N N . VAL A 1 166 ? 6.630 7.339 -0.086 1.00 98.56 166 VAL A N 1
ATOM 1298 C CA . VAL A 1 166 ? 5.838 6.350 0.648 1.00 98.56 166 VAL A CA 1
ATOM 1299 C C . VAL A 1 166 ? 5.334 6.964 1.940 1.00 98.56 166 VAL A C 1
ATOM 1301 O O . VAL A 1 166 ? 6.093 7.599 2.676 1.00 98.56 166 VAL A O 1
ATOM 1304 N N . ALA A 1 167 ? 4.065 6.727 2.257 1.00 98.62 167 ALA A N 1
ATOM 1305 C CA . ALA A 1 167 ? 3.472 7.133 3.520 1.00 98.62 167 ALA A CA 1
ATOM 1306 C C . ALA A 1 167 ? 2.621 6.013 4.128 1.00 98.62 167 ALA A C 1
ATOM 1308 O O . ALA A 1 167 ? 1.786 5.390 3.471 1.00 98.62 167 ALA A O 1
ATOM 1309 N N . LEU A 1 168 ? 2.839 5.785 5.422 1.00 98.81 168 LEU A N 1
ATOM 1310 C CA . LEU A 1 168 ? 2.060 4.896 6.269 1.00 98.81 168 LEU A CA 1
ATOM 1311 C C . LEU A 1 168 ? 1.145 5.733 7.161 1.00 98.81 168 LEU A C 1
ATOM 1313 O O . LEU A 1 168 ? 1.612 6.475 8.031 1.00 98.81 168 LEU A O 1
ATOM 1317 N N . PHE A 1 169 ? -0.157 5.553 6.990 1.00 98.75 169 PHE A N 1
ATOM 1318 C CA . PHE A 1 169 ? -1.202 6.193 7.775 1.00 98.75 169 PHE A CA 1
ATOM 1319 C C . PHE A 1 169 ? -1.953 5.177 8.637 1.00 98.75 169 PHE A C 1
ATOM 1321 O O . PHE A 1 169 ? -2.005 3.986 8.333 1.00 98.75 169 PHE A O 1
ATOM 1328 N N . MET A 1 170 ? -2.591 5.674 9.692 1.00 98.62 170 MET A N 1
ATOM 1329 C CA . MET A 1 170 ? -3.554 4.945 10.509 1.00 98.62 170 MET A CA 1
ATOM 1330 C C . MET A 1 170 ? -4.870 5.717 10.551 1.00 98.62 170 MET A C 1
ATOM 1332 O O . MET A 1 170 ? -4.878 6.925 10.811 1.00 98.62 170 MET A O 1
ATOM 1336 N N . LYS A 1 171 ? -5.981 5.021 10.318 1.00 98.38 171 LYS A N 1
ATOM 1337 C CA . LYS A 1 171 ? -7.323 5.578 10.485 1.00 98.38 171 LYS A CA 1
ATOM 1338 C C . LYS A 1 171 ? -7.641 5.646 11.976 1.00 98.38 171 LYS A C 1
ATOM 1340 O O . LYS A 1 171 ? -7.591 4.621 12.652 1.00 98.38 171 LYS A O 1
ATOM 1345 N N . VAL A 1 172 ? -7.886 6.850 12.487 1.00 92.94 172 VAL A N 1
ATOM 1346 C CA . VAL A 1 172 ? -8.211 7.104 13.903 1.00 92.94 172 VAL A CA 1
ATOM 1347 C C . VAL A 1 172 ? -9.706 7.058 14.161 1.00 92.94 172 VAL A C 1
ATOM 1349 O O . VAL A 1 172 ? -10.473 7.319 13.208 1.00 92.94 172 VAL A O 1
#

Mean predicted aligned error: 4.1 Å

Secondary structure (DSSP, 8-state):
----TTSS-HHHHHHHHHHHHHHIIIIITTTHHHH-GGG-EEEEET-TTTHHHHHHHHTT---SEEEEEESS----SSSEEEE--TTS-SS-TT-EEEEEESS-GGG-S-THHHHHHEEEEEEEEEEEEE-TTTHHHHHHHHHHHTTTSEEEEEEEEE-SS-EEEEEEEE--

Radius of gyration: 14.92 Å; Cα contacts (8 Å, |Δi|>4): 328; chains: 1; bounding box: 37×35×41 Å

Solvent-accessible surface area (backbone atoms only — not comparable to full-atom values): 9320 Å² total; per-residue (Å²): 131,85,81,59,84,74,66,80,33,75,63,53,54,51,54,50,51,49,30,49,49,37,45,38,64,72,50,46,60,78,38,37,89,77,63,38,49,59,75,20,35,35,36,30,41,50,31,62,67,33,61,68,46,50,49,37,45,75,72,73,46,58,45,64,36,40,35,29,26,20,77,61,90,60,77,46,89,68,36,50,74,44,82,36,47,66,58,59,59,99,63,57,70,45,66,22,43,32,36,36,22,58,67,32,51,87,78,43,82,39,60,63,42,63,58,44,27,29,21,78,73,13,34,38,45,39,26,37,72,35,49,91,88,45,36,67,60,53,50,55,51,53,54,60,74,46,61,90,36,46,78,76,47,73,54,75,33,50,54,100,86,54,28,28,44,35,40,35,33,32,35,111

Sequence (172 aa):
MSFTEKIYSKWMKETQLNKYEGIFVEFIVPAAAKLRFESARVLDVGSGEGWFEDFLAGKGITPRLAVGVDASPHAQKNALFVLSDGNSLPFANEAFDIVVSFDTIHLIQNIHELVRVVKPGGFLLISDFCNPETMEGKRARLLKSFAGLKLLKEGVVGDERETDYVALFMKV

Foldseek 3Di:
DDPDPPVPDPVVLVQVLQQLVQCCVPPCVVCVVLQVQQAWAEEEEQCAQVSSQVSCVVVVGQGPAYEYEDCDDYDYDRHHYDNDHPQDDPDAFQQTQEYEYEQCVVVHPNLVSSVRNHHQQGKYKYKHKDAPVCQVVLVVVVCVSPVQWAWPDWDWGGDNVIIITITMTGHD

Nearest PDB structures (foldseek):
  8x8i-assembly1_D  TM=6.438E-01  e=1.535E-07  Acinetobacter baumannii
  5y4q-assembly1_B  TM=7.003E-01  e=3.267E-06  Trypanosoma cruzi strain CL Brener
  8bid-assembly2_D  TM=6.732E-01  e=2.698E-06  Photorhabdus laumondii subsp. laumondii TTO1
  1xdz-assembly1_A  TM=5.853E-01  e=7.969E-06  Bacillus subtilis
  7dl8-assembly1_B  TM=5.296E-01  e=4.021E-01  Trypanosoma brucei

pLDDT: mean 93.12, std 12.22, range [32.38, 98.88]